Protein AF-A0A2E0GV98-F1 (afdb_monomer_lite)

Secondary structure (DSSP, 8-state):
--HHHHHHHHHHHHSSS--------S-----------SEETTEE---SEEE--SS-TT-EEEHHHHHHHHHHHTT--HHHHHHHTT--HHHHHHHHHHHHHHTT--SHHHHHHHHHHTTHHHHH----

Radius of gyration: 15.56 Å; chains: 1; bounding box: 35×36×40 Å

Foldseek 3Di:
DCVLVVVVVVVVVVVPDDDDDDDDDDPDVPDVDDDQPQAAPRFGQPDQWQQQAPVCRVDIAGSLLLQLLVVVLVVDDLCRSCVSRVHDSVVSVVSLVVNCVSVVHDDPVVVSVVCVVSVSVVSRRPPD

Structure (mmCIF, N/CA/C/O backbone):
data_AF-A0A2E0GV98-F1
#
_entry.id   AF-A0A2E0GV98-F1
#
loop_
_atom_site.group_PDB
_atom_site.id
_atom_site.type_symbol
_atom_site.label_atom_id
_atom_site.label_alt_id
_atom_site.label_comp_id
_atom_site.label_asym_id
_atom_site.label_entity_id
_atom_site.label_seq_id
_atom_site.pdbx_PDB_ins_code
_atom_site.Cartn_x
_atom_site.Cartn_y
_atom_site.Cartn_z
_atom_site.occupancy
_atom_site.B_iso_or_equiv
_atom_site.auth_seq_id
_atom_site.auth_comp_id
_atom_site.auth_asym_id
_atom_site.auth_atom_id
_atom_site.pdbx_PDB_model_num
ATOM 1 N N . MET A 1 1 ? 21.396 12.132 -2.479 1.00 46.75 1 MET A N 1
ATOM 2 C CA . MET A 1 1 ? 20.666 10.846 -2.547 1.00 46.75 1 MET A CA 1
ATOM 3 C C . MET A 1 1 ? 21.296 9.844 -1.578 1.00 46.75 1 MET A C 1
ATOM 5 O O . MET A 1 1 ? 22.173 9.105 -1.993 1.00 46.75 1 MET A O 1
ATOM 9 N N . LYS A 1 2 ? 20.919 9.886 -0.288 1.00 45.25 2 LYS A N 1
ATOM 10 C CA . LYS A 1 2 ? 21.333 8.926 0.772 1.00 45.25 2 LYS A CA 1
ATOM 11 C C . LYS A 1 2 ? 20.276 8.713 1.880 1.00 45.25 2 LYS A C 1
ATOM 13 O O . LYS A 1 2 ? 20.414 7.846 2.726 1.00 45.25 2 LYS A O 1
ATOM 18 N N . HIS A 1 3 ? 19.158 9.437 1.824 1.00 52.12 3 HIS A N 1
ATOM 19 C CA . HIS A 1 3 ? 18.292 9.649 2.983 1.00 52.12 3 HIS A CA 1
ATOM 20 C C . HIS A 1 3 ? 17.554 8.392 3.493 1.00 52.12 3 HIS A C 1
ATOM 22 O O . HIS A 1 3 ? 17.203 8.351 4.666 1.00 52.12 3 HIS A O 1
ATOM 28 N N . TRP A 1 4 ? 17.277 7.377 2.662 1.00 50.91 4 TRP A N 1
ATOM 29 C CA . TRP A 1 4 ? 16.617 6.148 3.140 1.00 50.91 4 TRP A CA 1
ATOM 30 C C . TRP A 1 4 ? 17.601 5.137 3.744 1.00 50.91 4 TRP A C 1
ATOM 32 O O . TRP A 1 4 ? 17.301 4.580 4.796 1.00 50.91 4 TRP A O 1
ATOM 42 N N . LEU A 1 5 ? 18.790 4.972 3.149 1.00 56.31 5 LEU A N 1
ATOM 43 C CA . LEU A 1 5 ? 19.881 4.194 3.754 1.00 56.31 5 LEU A CA 1
ATOM 44 C C . LEU A 1 5 ? 20.269 4.794 5.112 1.00 56.31 5 LEU A C 1
ATOM 46 O O . LEU A 1 5 ? 20.315 4.071 6.095 1.00 56.31 5 LEU A O 1
ATOM 50 N N . ASP A 1 6 ? 20.371 6.124 5.203 1.00 59.22 6 ASP A N 1
ATOM 51 C CA . ASP A 1 6 ? 20.642 6.819 6.469 1.00 59.22 6 ASP A CA 1
ATOM 52 C C . ASP A 1 6 ? 19.526 6.602 7.519 1.00 59.22 6 ASP A C 1
ATOM 54 O O . ASP A 1 6 ? 19.782 6.555 8.722 1.00 59.22 6 ASP A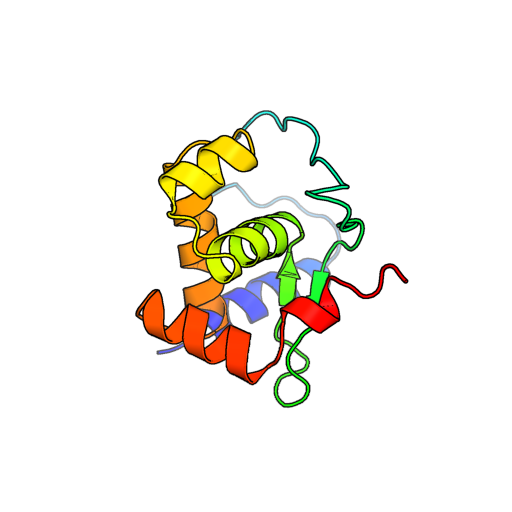 O 1
ATOM 58 N N . VAL A 1 7 ? 18.260 6.478 7.091 1.00 57.09 7 VAL A N 1
ATOM 59 C CA . VAL A 1 7 ? 17.129 6.162 7.986 1.00 57.09 7 VAL A CA 1
ATOM 60 C C . VAL A 1 7 ? 17.177 4.701 8.435 1.00 57.09 7 VAL A C 1
ATOM 62 O O . VAL A 1 7 ? 16.929 4.430 9.609 1.00 57.09 7 VAL A O 1
ATOM 65 N N . LEU A 1 8 ? 17.521 3.771 7.543 1.00 54.66 8 LEU A N 1
ATOM 66 C CA . LEU A 1 8 ? 17.712 2.361 7.881 1.00 54.66 8 LEU A CA 1
ATOM 67 C C . LEU A 1 8 ? 18.898 2.162 8.826 1.00 54.66 8 LEU A C 1
ATOM 69 O O . LEU A 1 8 ? 18.741 1.447 9.809 1.00 54.66 8 LEU A O 1
ATOM 73 N N . ASP A 1 9 ? 20.020 2.848 8.608 1.00 61.47 9 ASP A N 1
ATOM 74 C CA . ASP A 1 9 ? 21.181 2.831 9.504 1.00 61.47 9 ASP A CA 1
ATOM 75 C C . ASP A 1 9 ? 20.815 3.359 10.895 1.00 61.47 9 ASP A C 1
ATOM 77 O O . ASP A 1 9 ? 21.196 2.779 11.911 1.00 61.47 9 ASP A O 1
ATOM 81 N N . ARG A 1 10 ? 19.986 4.409 10.964 1.00 52.38 10 ARG A N 1
ATOM 82 C CA . ARG A 1 10 ? 19.462 4.944 12.231 1.00 52.38 10 ARG A CA 1
ATOM 83 C C . ARG A 1 10 ? 18.511 3.988 12.946 1.00 52.38 10 ARG A C 1
ATOM 85 O O . ARG A 1 10 ? 18.543 3.925 14.170 1.00 52.38 10 ARG A O 1
ATOM 92 N N . VAL A 1 11 ? 17.659 3.264 12.220 1.00 53.69 11 VAL A N 1
ATOM 93 C CA . VAL A 1 11 ? 16.774 2.243 12.813 1.00 53.69 11 VAL A CA 1
ATOM 94 C C . VAL A 1 11 ? 17.592 1.026 13.262 1.00 53.69 11 VAL A C 1
ATOM 96 O O . VAL A 1 11 ? 17.414 0.559 14.381 1.00 53.69 11 VAL A O 1
ATOM 99 N N . ARG A 1 12 ? 18.556 0.581 12.446 1.00 51.97 12 ARG A N 1
ATOM 100 C CA . ARG A 1 12 ? 19.467 -0.542 12.723 1.00 51.97 12 ARG A CA 1
ATOM 101 C C . ARG A 1 12 ? 20.356 -0.273 13.941 1.00 51.97 12 ARG A C 1
ATOM 103 O O . ARG A 1 12 ? 20.527 -1.159 14.769 1.00 51.97 12 ARG A O 1
ATOM 110 N N . ALA A 1 13 ? 20.858 0.953 14.097 1.00 52.31 13 ALA A N 1
ATOM 111 C CA . ALA A 1 13 ? 21.617 1.373 15.277 1.00 52.31 13 ALA A CA 1
ATOM 112 C C . ALA A 1 13 ? 20.760 1.428 16.555 1.00 52.31 13 ALA A C 1
ATOM 114 O O . ALA A 1 13 ? 21.279 1.230 17.650 1.00 52.31 13 ALA A O 1
ATOM 115 N N . LYS A 1 14 ? 19.450 1.672 16.423 1.00 45.66 14 LYS A N 1
ATOM 116 C CA . LYS A 1 14 ? 18.519 1.777 17.554 1.00 45.66 14 LYS A CA 1
ATOM 117 C C . LYS A 1 14 ? 18.076 0.417 18.101 1.00 45.66 14 LYS A C 1
ATOM 119 O O . LYS A 1 14 ? 17.768 0.323 19.282 1.00 45.66 14 LYS A O 1
ATOM 124 N N . ASP A 1 15 ? 18.094 -0.622 17.269 1.00 48.38 15 ASP A N 1
ATOM 125 C CA . ASP A 1 15 ? 17.761 -1.997 17.666 1.00 48.38 15 ASP A CA 1
ATOM 126 C C . ASP A 1 15 ? 18.973 -2.768 18.250 1.00 48.38 15 ASP A C 1
ATOM 128 O O . ASP A 1 15 ? 18.801 -3.863 18.782 1.00 48.38 15 ASP A O 1
ATOM 132 N N . ALA A 1 16 ? 20.192 -2.209 18.181 1.00 45.94 16 ALA A N 1
ATOM 133 C CA . ALA A 1 16 ? 21.435 -2.863 18.617 1.00 45.94 16 ALA A CA 1
ATOM 134 C C . ALA A 1 16 ? 21.980 -2.391 19.986 1.00 45.94 16 ALA A C 1
ATOM 136 O O . ALA A 1 16 ? 23.009 -2.896 20.433 1.00 45.94 16 ALA A O 1
ATOM 137 N N . GLY A 1 17 ? 21.326 -1.435 20.655 1.00 40.09 17 GLY A N 1
ATOM 138 C CA . GLY A 1 17 ? 21.811 -0.813 21.893 1.00 40.09 17 GLY A CA 1
ATOM 139 C C . GLY A 1 17 ? 20.777 -0.813 23.019 1.00 40.09 17 GLY A C 1
ATOM 140 O O . GLY A 1 17 ? 19.624 -0.446 22.819 1.00 40.09 17 GLY A O 1
ATOM 141 N N . THR A 1 18 ? 21.220 -1.236 24.202 1.00 43.03 18 THR A N 1
ATOM 142 C CA . THR A 1 18 ? 20.535 -1.214 25.504 1.00 43.03 18 THR A CA 1
ATOM 143 C C . THR A 1 18 ? 19.853 0.121 25.826 1.00 43.03 18 THR A C 1
ATOM 145 O O . THR A 1 18 ? 20.349 1.174 25.438 1.00 43.03 18 THR A O 1
ATOM 148 N N . ASN A 1 19 ? 18.737 0.041 26.572 1.00 50.81 19 ASN A N 1
ATOM 149 C CA . ASN A 1 19 ? 17.984 1.156 27.167 1.00 50.81 19 ASN A CA 1
ATOM 150 C C . ASN A 1 19 ? 18.880 2.327 27.590 1.00 50.81 19 ASN A C 1
ATOM 152 O O . ASN A 1 19 ? 19.707 2.130 28.471 1.00 50.81 19 ASN A O 1
ATOM 156 N N . GLU A 1 20 ? 18.644 3.518 27.033 1.00 35.31 20 GLU A N 1
ATOM 157 C CA . GLU A 1 20 ? 18.762 4.801 27.735 1.00 35.31 20 GLU A CA 1
ATOM 158 C C . GLU A 1 20 ? 18.168 5.946 26.895 1.00 35.31 20 GLU A C 1
ATOM 160 O O . GLU A 1 20 ? 18.237 5.974 25.664 1.00 35.31 20 GLU A O 1
ATOM 165 N N . ASP A 1 21 ? 17.497 6.848 27.606 1.00 47.97 21 ASP A N 1
ATOM 166 C CA . ASP A 1 21 ? 16.675 7.955 27.132 1.00 47.97 21 ASP A CA 1
ATOM 167 C C . ASP A 1 21 ? 17.396 8.932 26.185 1.00 47.97 21 ASP A C 1
ATOM 169 O O . ASP A 1 21 ? 18.510 9.390 26.431 1.00 47.97 21 ASP A O 1
ATOM 173 N N . THR A 1 22 ? 16.730 9.342 25.099 1.00 40.19 22 THR A N 1
ATOM 174 C CA . THR A 1 22 ? 17.110 10.534 24.314 1.00 40.19 22 THR A CA 1
ATOM 175 C C . THR A 1 22 ? 15.858 11.151 23.677 1.00 40.19 22 THR A C 1
ATOM 177 O O . THR A 1 22 ? 14.999 10.403 23.192 1.00 40.19 22 THR A O 1
ATOM 180 N N . PRO A 1 23 ? 15.708 12.492 23.683 1.00 44.16 23 PRO A N 1
ATOM 181 C CA . PRO A 1 23 ? 14.408 13.118 23.558 1.00 44.16 23 PRO A CA 1
ATOM 182 C C . PRO A 1 23 ? 13.892 13.160 22.118 1.00 44.16 23 PRO A C 1
ATOM 184 O O . PRO A 1 23 ? 14.595 13.411 21.141 1.00 44.16 23 PRO A O 1
AT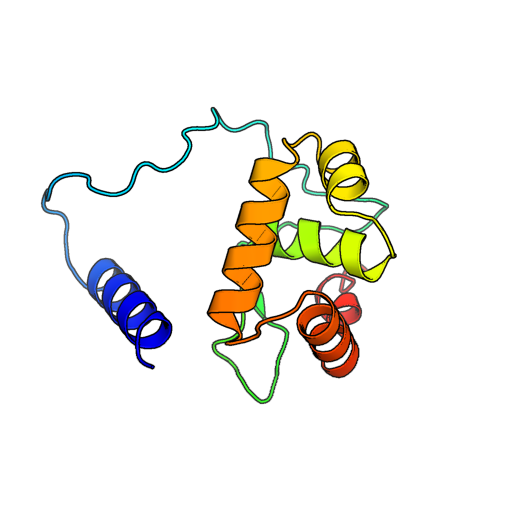OM 187 N N . GLU A 1 24 ? 12.598 12.890 22.070 1.00 49.56 24 GLU A N 1
ATOM 188 C CA . GLU A 1 24 ? 11.602 13.069 21.031 1.00 49.56 24 GLU A CA 1
ATOM 189 C C . GLU A 1 24 ? 11.852 14.248 20.070 1.00 49.56 24 GLU A C 1
ATOM 191 O O . GLU A 1 24 ? 11.660 15.410 20.414 1.00 49.56 24 GLU A O 1
ATOM 196 N N . LEU A 1 25 ? 12.190 13.944 18.809 1.00 42.75 25 LEU A N 1
ATOM 197 C CA . LEU A 1 25 ? 11.937 14.860 17.694 1.00 42.75 25 LEU A CA 1
ATOM 198 C C . LEU A 1 25 ? 11.536 14.107 16.420 1.00 42.75 25 LEU A C 1
ATOM 200 O O . LEU A 1 25 ? 12.282 13.974 15.453 1.00 42.75 25 LEU A O 1
ATOM 204 N N . ALA A 1 26 ? 10.305 13.613 16.434 1.00 37.34 26 ALA A N 1
ATOM 205 C CA . ALA A 1 26 ? 9.474 13.501 15.246 1.00 37.34 26 ALA A CA 1
ATOM 206 C C . ALA A 1 26 ? 8.033 13.488 15.746 1.00 37.34 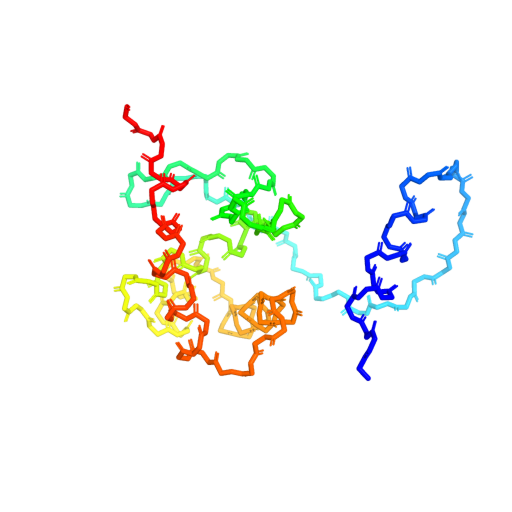26 ALA A C 1
ATOM 208 O O . ALA A 1 26 ? 7.630 12.523 16.391 1.00 37.34 26 ALA A O 1
ATOM 209 N N . ASN A 1 27 ? 7.277 14.549 15.457 1.00 42.06 27 ASN A N 1
ATOM 210 C CA . ASN A 1 27 ? 5.822 14.568 15.580 1.00 42.06 27 ASN A CA 1
ATOM 211 C C . ASN A 1 27 ? 5.249 13.395 14.770 1.00 42.06 27 ASN A C 1
ATOM 213 O O . ASN A 1 27 ? 4.921 13.526 13.590 1.00 42.06 27 ASN A O 1
ATOM 217 N N . LYS A 1 28 ? 5.160 12.221 15.397 1.00 39.75 28 LYS A N 1
ATOM 218 C CA . LYS A 1 28 ? 4.290 11.145 14.951 1.00 39.75 28 LYS A CA 1
ATOM 219 C C . LYS A 1 28 ? 2.885 11.716 15.107 1.00 39.75 28 LYS A C 1
ATOM 221 O O . LYS A 1 28 ? 2.577 12.194 16.198 1.00 39.75 28 LYS A O 1
ATOM 226 N N . PRO A 1 29 ? 2.015 11.695 14.087 1.00 36.00 29 PRO A N 1
ATOM 227 C CA . PRO A 1 29 ? 0.601 11.829 14.373 1.00 36.00 29 PRO A CA 1
ATOM 228 C C . PRO A 1 29 ? 0.246 10.704 15.351 1.00 36.00 29 PRO A C 1
ATOM 230 O O . PRO A 1 29 ? 0.218 9.527 14.990 1.00 36.00 29 PRO A O 1
ATOM 233 N N . SER A 1 30 ? 0.070 11.086 16.615 1.00 40.41 30 SER A N 1
ATOM 234 C CA . SER A 1 30 ? -0.524 10.271 17.659 1.00 40.41 30 SER A CA 1
ATOM 235 C C . SER A 1 30 ? -1.972 10.063 17.248 1.00 40.41 30 SER A C 1
ATOM 237 O O . SER A 1 30 ? -2.837 10.901 17.491 1.00 40.41 30 SER A O 1
ATOM 239 N N . VAL A 1 31 ? -2.227 8.988 16.509 1.00 51.75 31 VAL A N 1
ATOM 240 C CA . VAL A 1 31 ? -3.585 8.493 16.336 1.00 51.75 31 VAL A CA 1
ATOM 241 C C . VAL A 1 31 ? -3.726 7.419 17.395 1.00 51.75 31 VAL A C 1
ATOM 243 O O . VAL A 1 31 ? -3.152 6.342 17.247 1.00 51.75 31 VAL A O 1
ATOM 246 N N . ALA A 1 32 ? -4.423 7.746 18.485 1.00 41.62 32 ALA A N 1
ATOM 247 C CA . ALA A 1 32 ? -4.919 6.777 19.455 1.00 41.62 32 ALA A CA 1
ATOM 248 C C . ALA A 1 32 ? -5.478 5.573 18.676 1.00 41.62 32 ALA A C 1
ATOM 250 O O . ALA A 1 32 ? -6.454 5.700 17.934 1.00 41.62 32 ALA A O 1
ATOM 251 N N . GLY A 1 33 ? -4.733 4.466 18.699 1.00 46.22 33 GLY A N 1
ATOM 252 C CA . GLY A 1 33 ? -4.806 3.452 17.657 1.00 46.22 33 GLY A CA 1
ATOM 253 C C . GLY A 1 33 ? -6.132 2.716 17.700 1.00 46.22 33 GLY A C 1
ATOM 254 O O . GLY A 1 33 ? -6.329 1.857 18.556 1.00 46.22 33 GLY A O 1
ATOM 255 N N . LYS A 1 34 ? -7.026 3.010 16.751 1.00 55.16 34 LYS A N 1
ATOM 256 C CA . LYS A 1 34 ? -8.104 2.076 16.414 1.00 55.16 34 LYS A CA 1
ATOM 257 C C . LYS A 1 34 ? -7.472 0.718 16.068 1.00 55.16 34 LYS A C 1
ATOM 259 O O . LYS A 1 34 ? -6.425 0.715 15.402 1.00 55.16 34 LYS A O 1
ATOM 264 N N . PRO A 1 35 ? -8.070 -0.407 16.500 1.00 60.44 35 PRO A N 1
ATOM 265 C CA . PRO A 1 35 ? -7.522 -1.729 16.230 1.00 60.44 35 PRO A CA 1
ATOM 266 C C . PRO A 1 35 ? -7.272 -1.904 14.730 1.00 60.44 35 PRO A C 1
ATOM 268 O O . PRO A 1 35 ? -8.047 -1.455 13.883 1.00 60.44 35 PRO A O 1
ATOM 271 N N . ILE A 1 36 ? -6.123 -2.490 14.401 1.00 68.94 36 ILE A N 1
ATOM 272 C CA . ILE A 1 36 ? -5.807 -2.869 13.030 1.00 68.94 36 ILE A CA 1
ATOM 273 C C . ILE A 1 36 ? -6.714 -4.046 12.704 1.00 68.94 36 ILE A C 1
ATOM 275 O O . ILE A 1 36 ? -6.531 -5.121 13.266 1.00 68.94 36 ILE A O 1
ATOM 279 N N . GLU A 1 37 ? -7.716 -3.827 11.852 1.00 75.12 37 GLU A N 1
ATOM 280 C CA . GLU A 1 37 ? -8.501 -4.927 11.294 1.00 75.12 37 GLU A CA 1
ATOM 281 C C . GLU A 1 37 ? -7.530 -5.880 10.602 1.00 75.12 37 GLU A C 1
ATOM 283 O O . GLU A 1 37 ? -6.833 -5.493 9.663 1.00 75.12 37 GLU A O 1
ATOM 288 N N . ALA A 1 38 ? -7.426 -7.095 11.138 1.00 78.81 38 ALA A N 1
ATOM 289 C CA . ALA A 1 38 ? -6.510 -8.100 10.626 1.00 78.81 38 ALA A CA 1
ATOM 290 C C . ALA A 1 38 ? -7.043 -8.735 9.342 1.00 78.81 38 ALA A C 1
ATOM 292 O O . ALA A 1 38 ? -6.252 -9.258 8.585 1.00 78.81 38 ALA A O 1
ATOM 293 N N . VAL A 1 39 ? -8.347 -8.688 9.065 1.00 86.62 39 VAL A N 1
ATOM 294 C CA . VAL A 1 39 ? -8.931 -9.316 7.873 1.00 86.62 39 VAL A CA 1
ATOM 295 C C . VAL A 1 39 ? -9.584 -8.250 7.006 1.00 86.62 39 VAL A C 1
ATOM 297 O O . VAL A 1 39 ? -10.450 -7.524 7.486 1.00 86.62 39 VAL A O 1
ATOM 300 N N . LEU A 1 40 ? -9.178 -8.162 5.739 1.00 88.88 40 LEU A N 1
ATOM 301 C CA . LEU A 1 40 ? -9.740 -7.246 4.744 1.00 88.88 40 LEU A CA 1
ATOM 302 C C . LEU A 1 40 ? -10.216 -8.044 3.535 1.00 88.88 40 LEU A C 1
ATOM 304 O O . LEU A 1 40 ? -9.409 -8.728 2.918 1.00 88.88 40 LEU A O 1
ATOM 308 N N . ASP A 1 41 ? -11.504 -7.956 3.195 1.00 89.00 41 ASP A N 1
ATOM 309 C CA . ASP A 1 41 ? -12.094 -8.630 2.026 1.00 89.00 41 ASP A CA 1
ATOM 310 C C . ASP A 1 41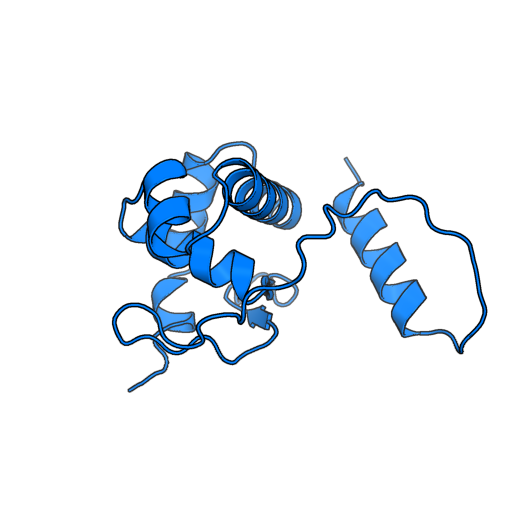 ? -11.703 -10.132 1.910 1.00 89.00 41 ASP A C 1
ATOM 312 O O . ASP A 1 41 ? -11.553 -10.670 0.819 1.00 89.00 41 ASP A O 1
ATOM 316 N N . GLY A 1 42 ? -11.545 -10.820 3.053 1.00 86.88 42 GLY A N 1
ATOM 317 C CA . GLY A 1 42 ? -11.159 -12.239 3.138 1.00 86.88 42 GLY A CA 1
ATOM 318 C C . GLY A 1 42 ? -9.655 -12.512 3.274 1.00 86.88 42 GLY A C 1
ATOM 319 O O . GLY A 1 42 ? -9.281 -13.647 3.543 1.00 86.88 42 GLY A O 1
ATOM 320 N N . VAL A 1 43 ? -8.805 -11.488 3.170 1.00 89.12 43 VAL A N 1
ATOM 321 C CA . VAL A 1 43 ? -7.339 -11.597 3.249 1.00 89.12 43 VAL A CA 1
ATOM 322 C C . VAL A 1 43 ? -6.839 -11.263 4.655 1.00 89.12 43 VAL A C 1
ATOM 324 O O . VAL A 1 43 ? -7.199 -10.218 5.207 1.00 89.12 43 VAL A O 1
ATOM 327 N N . LEU A 1 44 ? -5.994 -12.125 5.234 1.00 89.94 44 LEU A N 1
ATOM 328 C CA . LEU A 1 44 ? -5.402 -11.936 6.562 1.00 89.94 44 LEU A CA 1
ATOM 329 C C . LEU A 1 44 ? -4.110 -11.098 6.502 1.00 89.94 44 LEU A C 1
ATOM 331 O O . LEU A 1 44 ? -3.186 -11.376 5.747 1.00 89.94 44 LEU A O 1
ATOM 335 N N . PHE A 1 45 ? -4.029 -10.094 7.372 1.00 91.38 45 PHE A N 1
ATOM 336 C CA . PHE A 1 45 ? -2.918 -9.172 7.562 1.00 91.38 45 PHE A CA 1
ATOM 337 C C . PHE A 1 45 ? -2.362 -9.234 9.002 1.00 91.38 45 PHE A C 1
ATOM 339 O O . PHE A 1 45 ? -2.350 -8.237 9.731 1.00 91.38 45 PHE A O 1
ATOM 346 N N . ASP A 1 46 ? -1.870 -10.394 9.426 1.00 89.69 46 ASP A N 1
ATOM 347 C CA . ASP A 1 46 ? -1.355 -10.661 10.779 1.00 89.69 46 ASP A CA 1
ATOM 348 C C . ASP A 1 46 ? 0.159 -10.410 10.949 1.00 89.69 46 ASP A C 1
ATOM 350 O O . ASP A 1 46 ? 0.644 -10.156 12.057 1.00 89.69 46 ASP A O 1
ATOM 354 N N . LYS A 1 47 ? 0.926 -10.417 9.854 1.00 90.69 47 LYS A N 1
ATOM 355 C CA . LYS A 1 47 ? 2.382 -10.223 9.884 1.00 90.69 47 LYS A CA 1
ATOM 356 C C . LYS A 1 47 ? 2.745 -8.769 10.205 1.00 90.69 47 LYS A C 1
ATOM 358 O O . LYS A 1 47 ? 2.172 -7.808 9.685 1.00 90.69 47 LYS A O 1
ATOM 363 N N . LYS A 1 48 ? 3.797 -8.580 11.011 1.00 91.00 48 LYS A N 1
ATOM 364 C CA . LYS A 1 48 ? 4.379 -7.248 11.287 1.00 91.00 48 LYS A CA 1
ATOM 365 C C . LYS A 1 48 ? 5.025 -6.633 10.037 1.00 91.00 48 LYS A C 1
ATOM 367 O O . LYS A 1 48 ? 5.026 -5.408 9.887 1.00 91.00 48 LYS A O 1
ATOM 372 N N . ARG A 1 49 ? 5.600 -7.477 9.174 1.00 93.31 49 ARG A N 1
ATOM 373 C CA . ARG A 1 49 ? 6.302 -7.115 7.936 1.00 93.31 49 ARG A CA 1
ATOM 374 C C . ARG A 1 49 ? 5.923 -8.089 6.816 1.00 93.31 49 ARG A C 1
ATOM 376 O O . ARG A 1 49 ? 5.867 -9.289 7.064 1.00 93.31 49 ARG A O 1
ATOM 383 N N . TYR A 1 50 ? 5.716 -7.561 5.615 1.00 93.94 50 TYR A N 1
ATOM 384 C CA . TYR A 1 50 ? 5.448 -8.297 4.377 1.00 93.94 50 TYR A CA 1
ATOM 385 C C . TYR A 1 50 ? 6.620 -8.062 3.439 1.00 93.94 50 TYR A C 1
ATOM 387 O O . TYR A 1 50 ? 6.785 -6.942 2.953 1.00 93.94 50 TYR A O 1
ATOM 395 N N . TYR A 1 51 ? 7.442 -9.086 3.250 1.00 93.62 51 TYR A N 1
ATOM 396 C CA . TYR A 1 51 ? 8.522 -9.103 2.267 1.00 93.62 51 TYR A CA 1
ATOM 397 C C . TYR A 1 51 ? 7.950 -9.574 0.932 1.00 93.62 51 TYR A C 1
ATOM 399 O O . TYR A 1 51 ? 7.079 -10.441 0.927 1.00 93.62 51 TYR A O 1
ATOM 407 N N . PHE A 1 52 ? 8.378 -8.965 -0.172 1.00 93.25 52 PHE A N 1
ATOM 408 C CA . PHE A 1 52 ? 7.713 -9.164 -1.466 1.00 93.25 52 PHE A CA 1
ATOM 409 C C . PHE A 1 52 ? 8.632 -9.046 -2.687 1.00 93.25 52 PHE A C 1
ATOM 411 O O . PHE A 1 52 ? 8.148 -9.152 -3.806 1.00 93.25 52 PHE A O 1
ATOM 418 N N . ASP A 1 53 ? 9.922 -8.763 -2.508 1.00 92.50 53 ASP A N 1
ATOM 419 C CA . ASP A 1 53 ? 10.872 -8.638 -3.616 1.00 92.50 53 ASP A CA 1
ATOM 420 C C . ASP A 1 53 ? 12.052 -9.581 -3.360 1.00 92.50 53 ASP A C 1
ATOM 422 O O . ASP A 1 53 ? 12.811 -9.386 -2.410 1.00 92.50 53 ASP A O 1
ATOM 426 N N . GLU A 1 54 ? 12.183 -10.624 -4.180 1.00 88.88 54 GLU A N 1
ATOM 427 C CA . GLU A 1 54 ? 13.273 -11.603 -4.077 1.00 88.88 54 GLU A CA 1
ATOM 428 C C . GLU A 1 54 ? 14.633 -10.972 -4.405 1.00 88.88 54 GLU A C 1
ATOM 430 O O . GLU A 1 54 ? 15.640 -11.312 -3.781 1.00 88.88 54 GLU A O 1
ATOM 435 N N . ASP A 1 55 ? 14.652 -9.996 -5.320 1.00 90.12 55 ASP A N 1
ATOM 436 C CA . ASP A 1 55 ? 15.862 -9.265 -5.709 1.00 90.12 55 ASP A CA 1
ATOM 437 C C . ASP A 1 55 ? 16.283 -8.248 -4.633 1.00 90.12 55 ASP A C 1
ATOM 439 O O . ASP A 1 55 ? 17.423 -7.775 -4.609 1.00 90.12 55 ASP A O 1
ATOM 443 N N . ASN A 1 56 ? 15.362 -7.894 -3.732 1.00 89.00 56 ASN A N 1
ATOM 444 C CA . ASN A 1 56 ? 15.590 -6.955 -2.645 1.00 89.00 56 ASN A CA 1
ATOM 445 C C . ASN A 1 56 ? 15.048 -7.507 -1.313 1.00 89.00 56 ASN A C 1
ATOM 447 O O . ASN A 1 56 ? 13.979 -7.090 -0.860 1.00 89.00 56 ASN A O 1
ATOM 451 N N . PRO A 1 57 ? 15.804 -8.381 -0.624 1.00 87.19 57 PRO A N 1
ATOM 452 C CA . PRO A 1 57 ? 15.349 -9.042 0.601 1.00 87.19 57 PRO A CA 1
ATOM 453 C C . PRO A 1 57 ? 15.117 -8.080 1.780 1.00 87.19 57 PRO A C 1
ATOM 455 O O . PRO A 1 57 ? 14.505 -8.455 2.780 1.00 87.19 57 PRO A O 1
ATOM 458 N N . GLU A 1 58 ? 15.583 -6.830 1.690 1.00 87.94 58 GLU A N 1
ATOM 459 C CA . GLU A 1 58 ? 15.292 -5.790 2.682 1.00 87.94 58 GLU A CA 1
ATOM 460 C C . GLU A 1 58 ? 13.990 -5.019 2.384 1.00 87.94 58 GLU A C 1
ATOM 462 O O . GLU A 1 58 ? 13.527 -4.246 3.229 1.00 87.94 58 GLU A O 1
ATOM 467 N N . ALA A 1 59 ? 13.366 -5.221 1.218 1.00 91.50 59 ALA A N 1
ATOM 468 C CA . ALA A 1 59 ? 12.104 -4.585 0.866 1.00 91.50 59 ALA A CA 1
ATOM 469 C C . ALA A 1 59 ? 10.946 -5.206 1.654 1.00 91.50 59 ALA A C 1
ATOM 471 O O . ALA A 1 59 ? 10.566 -6.359 1.451 1.00 91.50 59 ALA A O 1
ATOM 472 N N . TYR A 1 60 ? 10.348 -4.409 2.544 1.00 95.06 60 TYR A N 1
ATOM 473 C CA . TYR A 1 60 ? 9.151 -4.811 3.271 1.00 95.06 60 TYR A CA 1
ATOM 474 C C . TYR A 1 60 ? 8.142 -3.678 3.452 1.00 95.06 60 TYR A C 1
ATOM 476 O O . TYR A 1 60 ? 8.485 -2.499 3.631 1.00 95.06 60 TYR A O 1
ATOM 484 N N . LEU A 1 61 ? 6.872 -4.070 3.519 1.00 96.00 61 LEU A N 1
ATOM 485 C CA . LEU A 1 61 ? 5.782 -3.225 3.994 1.00 96.00 61 LEU A CA 1
ATOM 486 C C . LEU A 1 61 ? 5.401 -3.606 5.421 1.00 96.00 61 LEU A C 1
ATOM 488 O O . LEU A 1 61 ? 5.371 -4.775 5.789 1.00 96.00 61 LEU A O 1
ATOM 492 N N . THR A 1 62 ? 5.103 -2.615 6.251 1.00 95.00 62 THR A N 1
ATOM 493 C CA . THR A 1 62 ? 4.379 -2.832 7.511 1.00 95.00 62 THR A CA 1
ATOM 494 C C . THR A 1 62 ? 2.938 -3.247 7.220 1.00 95.00 62 THR A C 1
ATOM 496 O O . THR A 1 62 ? 2.439 -2.999 6.126 1.00 95.00 62 THR A O 1
ATOM 499 N N . CYS A 1 63 ? 2.234 -3.810 8.205 1.00 93.94 63 CYS A N 1
ATOM 500 C CA . CYS A 1 63 ? 0.827 -4.194 8.045 1.00 93.94 63 CYS A CA 1
ATOM 501 C C . CYS A 1 63 ? -0.042 -3.062 7.458 1.00 93.94 63 CYS A C 1
ATOM 503 O O . CYS A 1 63 ? -0.692 -3.255 6.436 1.00 93.94 63 CYS A O 1
ATOM 505 N N . ARG A 1 64 ? 0.027 -1.834 7.992 1.00 94.50 64 ARG A N 1
ATOM 506 C CA . ARG A 1 64 ? -0.766 -0.711 7.451 1.00 94.50 64 ARG A CA 1
ATOM 507 C C . ARG A 1 64 ? -0.359 -0.286 6.040 1.00 94.50 64 ARG A C 1
ATOM 509 O O . ARG A 1 64 ? -1.222 0.078 5.246 1.00 94.50 64 ARG A O 1
ATOM 516 N N . GLU A 1 65 ? 0.931 -0.334 5.717 1.00 96.94 65 GLU A N 1
ATOM 517 C CA . GLU A 1 65 ? 1.406 -0.060 4.356 1.00 96.94 65 GLU A CA 1
ATOM 518 C C . GLU A 1 65 ? 0.906 -1.130 3.373 1.00 96.94 65 GLU A C 1
ATOM 520 O O . GLU A 1 65 ? 0.425 -0.780 2.298 1.00 96.94 65 GLU A O 1
ATOM 525 N N . ALA A 1 66 ? 0.944 -2.406 3.767 1.00 96.75 66 ALA A N 1
ATOM 526 C CA . ALA A 1 66 ? 0.443 -3.530 2.982 1.00 96.75 66 ALA A CA 1
ATOM 527 C C . ALA A 1 66 ? -1.065 -3.413 2.718 1.00 96.75 66 ALA A C 1
ATOM 529 O O . ALA A 1 66 ? -1.494 -3.514 1.574 1.00 96.75 66 ALA A O 1
ATOM 530 N N . GLN A 1 67 ? -1.856 -3.090 3.743 1.00 96.25 67 GLN A N 1
ATOM 531 C CA . GLN A 1 67 ? -3.297 -2.849 3.615 1.00 96.25 67 GLN A CA 1
ATOM 532 C C . GLN A 1 67 ? -3.621 -1.683 2.667 1.00 96.25 67 GLN A C 1
ATOM 534 O O . GLN A 1 67 ? -4.531 -1.770 1.842 1.00 96.25 67 GLN A O 1
ATOM 539 N N . CYS A 1 68 ? -2.863 -0.582 2.753 1.00 97.50 68 CYS A N 1
ATOM 540 C CA . CYS A 1 68 ? -3.013 0.531 1.815 1.00 97.50 68 CYS A CA 1
ATOM 541 C C . CYS A 1 68 ? -2.694 0.084 0.383 1.00 97.50 68 CYS A C 1
ATOM 543 O O . CYS A 1 68 ? -3.452 0.393 -0.536 1.00 97.50 68 CYS A O 1
ATOM 545 N N . MET A 1 69 ? -1.595 -0.654 0.193 1.00 97.56 69 MET A N 1
ATOM 546 C CA . MET A 1 69 ? -1.196 -1.149 -1.124 1.00 97.56 69 MET A CA 1
ATOM 547 C C . MET A 1 69 ? -2.185 -2.139 -1.718 1.00 97.56 69 MET A C 1
ATOM 549 O O . MET A 1 69 ? -2.471 -2.032 -2.907 1.00 97.56 69 MET A O 1
ATOM 553 N N . TYR A 1 70 ? -2.749 -3.032 -0.906 1.00 96.94 70 TYR A N 1
ATOM 554 C CA . TYR A 1 70 ? -3.777 -3.979 -1.322 1.00 96.94 70 TYR A CA 1
ATOM 555 C C . TYR A 1 70 ? -4.931 -3.259 -2.027 1.00 96.94 70 TYR A C 1
ATOM 557 O O . TYR A 1 70 ? -5.193 -3.512 -3.202 1.00 96.94 70 TYR A O 1
ATOM 565 N N . TYR A 1 71 ? -5.555 -2.271 -1.379 1.00 97.31 71 TYR A N 1
ATOM 566 C CA . TYR A 1 71 ? -6.663 -1.535 -1.994 1.00 97.31 71 TYR A CA 1
ATOM 567 C C . TYR A 1 71 ? -6.244 -0.703 -3.211 1.00 97.31 71 TYR A C 1
ATOM 569 O O . TYR A 1 71 ? -7.013 -0.584 -4.166 1.00 97.31 71 TYR A O 1
ATOM 577 N N . LEU A 1 72 ? -5.039 -0.124 -3.204 1.00 97.62 72 LEU A N 1
ATOM 578 C CA . LEU A 1 72 ? -4.531 0.633 -4.353 1.00 97.62 72 LEU A CA 1
ATOM 579 C C . LEU A 1 72 ? -4.315 -0.258 -5.582 1.00 97.62 72 LEU A C 1
ATOM 581 O O . LEU A 1 72 ? -4.637 0.170 -6.690 1.00 97.62 72 LEU A O 1
ATOM 585 N N . LEU A 1 73 ? -3.816 -1.483 -5.395 1.00 97.12 73 LEU A N 1
ATOM 586 C CA . LEU A 1 73 ? -3.675 -2.477 -6.464 1.00 97.12 73 LEU A CA 1
ATOM 587 C C . LEU A 1 73 ? -5.033 -2.949 -6.994 1.00 97.12 73 LEU A C 1
ATOM 589 O O . LEU A 1 73 ? -5.166 -3.189 -8.188 1.00 97.12 73 LEU A O 1
ATOM 593 N N . HIS A 1 74 ? -6.065 -2.954 -6.148 1.00 95.81 74 HIS A N 1
ATOM 594 C CA . HIS A 1 74 ? -7.460 -3.172 -6.549 1.00 95.81 74 HIS A CA 1
ATOM 595 C C . HIS A 1 74 ? -8.126 -1.927 -7.174 1.00 95.81 74 HIS A C 1
ATOM 597 O O . HIS A 1 74 ? -9.343 -1.877 -7.342 1.00 95.81 74 HIS A O 1
ATOM 603 N N . GLY A 1 75 ? -7.355 -0.888 -7.512 1.00 96.62 75 GLY A N 1
ATOM 604 C CA . GLY A 1 75 ? -7.854 0.299 -8.212 1.00 96.62 75 GLY A CA 1
ATOM 605 C C . GLY A 1 75 ? -8.541 1.337 -7.320 1.00 96.62 75 GLY A C 1
ATOM 606 O O . GLY A 1 75 ? -9.141 2.287 -7.833 1.00 96.62 75 GLY A O 1
ATOM 607 N N . CYS A 1 76 ? -8.456 1.217 -5.992 1.00 97.50 76 CYS A N 1
ATOM 608 C CA . CYS A 1 76 ? -8.979 2.249 -5.101 1.00 97.50 76 CYS A CA 1
ATOM 609 C C . CYS A 1 76 ? -8.180 3.556 -5.228 1.00 97.50 76 CYS A C 1
ATOM 611 O O . CYS A 1 76 ? -6.973 3.582 -5.476 1.00 97.50 76 CYS A O 1
ATOM 613 N N . THR A 1 77 ? -8.864 4.682 -5.024 1.00 97.81 77 THR A N 1
ATOM 614 C CA . THR A 1 77 ? -8.207 5.980 -4.830 1.00 97.81 77 THR A CA 1
ATOM 615 C C . THR A 1 77 ? -7.753 6.119 -3.380 1.00 97.81 77 THR A C 1
ATOM 617 O O . THR A 1 77 ? -8.265 5.425 -2.510 1.00 97.81 77 THR A O 1
ATOM 620 N N . LEU A 1 78 ? -6.858 7.068 -3.081 1.00 96.88 78 LEU A N 1
ATOM 621 C CA . LEU A 1 78 ? -6.418 7.327 -1.701 1.00 96.88 78 LEU A CA 1
ATOM 622 C C . LEU A 1 78 ? -7.596 7.608 -0.750 1.00 96.88 78 LEU A C 1
ATOM 624 O O . LEU A 1 78 ? -7.566 7.192 0.404 1.00 96.88 78 LEU A O 1
ATOM 628 N N . ILE A 1 79 ? -8.634 8.292 -1.241 1.00 97.62 79 ILE A N 1
ATOM 629 C CA . ILE A 1 79 ? -9.861 8.591 -0.490 1.00 97.62 79 ILE A CA 1
ATOM 630 C C . ILE A 1 79 ? -10.641 7.301 -0.220 1.00 97.62 79 ILE A C 1
ATOM 632 O O . ILE A 1 79 ? -10.930 7.005 0.934 1.00 97.62 79 ILE A O 1
ATOM 636 N N . LYS A 1 80 ? -10.891 6.483 -1.252 1.00 97.81 80 LYS A N 1
ATOM 637 C CA . LYS A 1 80 ? -11.588 5.196 -1.092 1.00 97.81 80 LYS A CA 1
ATOM 638 C C . LYS A 1 80 ? -10.818 4.224 -0.196 1.00 97.81 80 LYS A C 1
ATOM 640 O O . LYS A 1 80 ? -11.414 3.538 0.621 1.00 97.81 80 LYS A O 1
ATOM 645 N N . THR A 1 81 ? -9.492 4.182 -0.312 1.00 97.25 81 THR A N 1
ATOM 646 C CA . THR A 1 81 ? -8.628 3.396 0.579 1.00 97.25 81 THR A CA 1
ATOM 647 C C . THR A 1 81 ? -8.751 3.876 2.025 1.00 97.25 81 THR A C 1
ATOM 649 O O . THR A 1 81 ? -8.798 3.059 2.938 1.00 97.25 81 THR A O 1
ATOM 652 N N . ALA A 1 82 ? -8.838 5.189 2.252 1.00 96.12 82 ALA A N 1
ATOM 653 C CA . ALA A 1 82 ? -9.034 5.746 3.587 1.00 96.12 82 ALA A CA 1
ATOM 654 C C . ALA A 1 82 ? -10.402 5.367 4.170 1.00 96.12 82 ALA A C 1
ATOM 656 O O . ALA A 1 82 ? -10.463 4.952 5.323 1.00 96.12 82 ALA A O 1
ATOM 657 N N . GLU A 1 83 ? -11.465 5.430 3.365 1.00 95.62 83 GLU A N 1
ATOM 658 C CA . GLU A 1 83 ? -12.809 4.971 3.743 1.00 95.62 83 GLU A CA 1
ATOM 659 C C . GLU A 1 83 ? -12.805 3.483 4.113 1.00 95.62 83 GLU A C 1
ATOM 661 O O . GLU A 1 83 ? -13.239 3.120 5.204 1.00 95.62 83 GLU A O 1
ATOM 666 N N . LYS A 1 84 ? -12.234 2.635 3.247 1.00 94.56 84 LYS A N 1
ATOM 667 C CA . LYS A 1 84 ? -12.113 1.184 3.453 1.00 94.56 84 LYS A CA 1
ATOM 668 C C . LYS A 1 84 ? -11.338 0.815 4.716 1.00 94.56 84 LYS A C 1
ATOM 670 O O . LYS A 1 84 ? -11.698 -0.140 5.388 1.00 94.56 84 LYS A O 1
ATOM 675 N N . LEU A 1 85 ? -10.288 1.568 5.045 1.00 93.31 85 LEU A N 1
ATOM 676 C CA . LEU A 1 85 ? -9.453 1.324 6.226 1.00 93.31 85 LEU A CA 1
ATOM 677 C C . LEU A 1 85 ? -9.907 2.103 7.469 1.00 93.31 85 LEU A C 1
ATOM 679 O O . LEU A 1 85 ? -9.248 2.023 8.507 1.00 93.31 85 LEU A O 1
ATOM 683 N N . GLN A 1 86 ? -10.989 2.885 7.371 1.00 93.75 86 GLN A N 1
ATOM 684 C CA . GLN A 1 86 ? -11.462 3.798 8.417 1.00 93.75 86 GLN A CA 1
ATOM 685 C C . GLN A 1 86 ? -10.360 4.749 8.935 1.00 93.75 86 GLN A C 1
ATOM 687 O O . GLN A 1 86 ? -10.270 5.054 10.132 1.00 93.75 86 GLN A O 1
ATOM 692 N N . LEU A 1 87 ? -9.509 5.220 8.019 1.00 92.88 87 LEU A N 1
ATOM 693 C CA . LEU A 1 87 ? -8.403 6.145 8.260 1.00 92.88 87 LEU A CA 1
ATOM 694 C C . LEU A 1 87 ? -8.707 7.529 7.681 1.00 92.88 87 LEU A C 1
ATOM 696 O O . LEU A 1 87 ? -9.616 7.715 6.876 1.00 92.88 87 LEU A O 1
ATOM 700 N N . SER A 1 88 ? -7.895 8.522 8.048 1.00 95.25 88 SER A N 1
ATOM 701 C CA . SER A 1 88 ? -7.915 9.797 7.333 1.00 95.25 88 SER A CA 1
ATOM 702 C C . SER A 1 88 ? -7.212 9.662 5.978 1.00 95.25 88 SER A C 1
ATOM 704 O O . SER A 1 88 ? -6.217 8.943 5.847 1.00 95.25 88 SER A O 1
ATOM 706 N N . HIS A 1 89 ? -7.663 10.428 4.982 1.00 95.31 89 HIS A N 1
ATOM 707 C CA . HIS A 1 89 ? -6.986 10.524 3.685 1.00 95.31 89 HIS A CA 1
ATOM 708 C C . HIS A 1 89 ? -5.497 10.900 3.829 1.00 95.31 89 HIS A C 1
ATOM 710 O O . HIS A 1 89 ? -4.646 10.331 3.148 1.00 95.31 89 HIS A O 1
ATOM 716 N N . ARG A 1 90 ? -5.166 11.787 4.781 1.00 93.50 90 ARG A N 1
ATOM 717 C CA . ARG A 1 90 ? -3.780 12.186 5.090 1.00 93.50 90 ARG A CA 1
ATOM 718 C C . ARG A 1 90 ? -2.939 11.038 5.641 1.00 93.50 90 ARG A C 1
ATOM 720 O O . ARG A 1 90 ? -1.754 10.952 5.343 1.00 93.50 90 ARG A O 1
ATOM 727 N N . THR A 1 91 ? -3.544 10.143 6.417 1.00 96.25 91 THR A N 1
ATOM 728 C CA . THR A 1 91 ? -2.870 8.955 6.951 1.00 96.25 91 THR A CA 1
ATOM 729 C C . THR A 1 91 ? -2.526 7.972 5.831 1.00 96.25 91 THR A C 1
ATOM 731 O O . THR A 1 91 ? -1.405 7.474 5.781 1.00 96.25 91 THR A O 1
ATOM 734 N N . VAL A 1 92 ? -3.447 7.733 4.894 1.00 96.69 92 VAL A N 1
ATOM 735 C CA . VAL A 1 92 ? -3.173 6.882 3.723 1.00 96.69 92 VAL A CA 1
ATOM 736 C C . VAL A 1 92 ? -2.110 7.513 2.824 1.00 96.69 92 VAL A C 1
ATOM 738 O O . VAL A 1 92 ? -1.167 6.837 2.422 1.00 96.69 92 VAL A O 1
ATOM 741 N N . GLU A 1 93 ? -2.203 8.819 2.562 1.00 97.19 93 GLU A N 1
ATOM 742 C CA . GLU A 1 93 ? -1.184 9.571 1.819 1.00 97.19 93 GLU A CA 1
ATOM 743 C C . GLU A 1 93 ? 0.205 9.430 2.464 1.00 97.19 93 GLU A C 1
ATOM 745 O O . GLU A 1 93 ? 1.193 9.194 1.766 1.00 97.19 93 GLU A O 1
ATOM 750 N N . PHE A 1 94 ? 0.277 9.503 3.796 1.00 97.50 94 PHE A N 1
ATOM 751 C CA . PHE A 1 94 ? 1.505 9.281 4.553 1.00 97.50 94 PHE A CA 1
ATOM 752 C C . PHE A 1 94 ? 2.068 7.866 4.357 1.00 97.50 94 PHE A C 1
ATOM 754 O O . PHE A 1 94 ? 3.254 7.732 4.055 1.00 97.50 94 PHE A O 1
ATOM 761 N N . TYR A 1 95 ? 1.243 6.816 4.454 1.00 97.56 95 TYR A N 1
ATOM 762 C CA . TYR A 1 95 ? 1.702 5.445 4.200 1.00 97.56 95 TYR A CA 1
ATOM 763 C C . TYR A 1 95 ? 2.212 5.268 2.767 1.00 97.56 95 TYR A C 1
ATOM 765 O O . TYR A 1 95 ? 3.311 4.757 2.569 1.00 97.56 95 TYR A O 1
ATOM 773 N N . VAL A 1 96 ? 1.480 5.764 1.767 1.00 97.62 96 VAL 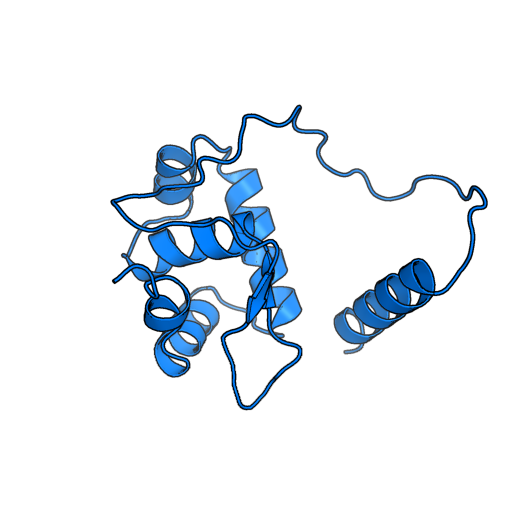A N 1
ATOM 774 C CA . VAL A 1 96 ? 1.900 5.699 0.357 1.00 97.62 96 VAL A CA 1
ATOM 775 C C . VAL A 1 96 ? 3.202 6.459 0.125 1.00 97.62 96 VAL A C 1
ATOM 777 O O . VAL A 1 96 ? 4.085 5.977 -0.584 1.00 97.62 96 VAL A O 1
ATOM 780 N N . LYS A 1 97 ? 3.366 7.631 0.746 1.00 97.00 97 LYS A N 1
ATOM 781 C CA . LYS A 1 97 ? 4.622 8.384 0.701 1.00 97.00 97 LYS A CA 1
ATOM 782 C C . LYS A 1 97 ? 5.780 7.578 1.294 1.00 97.00 97 LYS A C 1
ATOM 784 O O . LYS A 1 97 ? 6.840 7.536 0.674 1.00 97.00 97 LYS A O 1
ATOM 789 N N . ASN A 1 98 ? 5.584 6.920 2.434 1.00 96.12 98 ASN A N 1
ATOM 790 C CA . ASN A 1 98 ? 6.623 6.100 3.059 1.00 96.12 98 ASN A CA 1
ATOM 791 C C . ASN A 1 98 ? 7.021 4.909 2.187 1.00 96.12 98 ASN A C 1
ATOM 793 O O . ASN A 1 98 ? 8.210 4.652 2.032 1.00 96.12 98 ASN A O 1
ATOM 797 N N . ILE A 1 99 ? 6.055 4.233 1.563 1.00 97.06 99 ILE A N 1
ATOM 798 C CA . ILE A 1 99 ? 6.328 3.126 0.637 1.00 97.06 99 ILE A CA 1
ATOM 799 C C . ILE A 1 99 ? 7.161 3.611 -0.554 1.00 97.06 99 ILE A C 1
ATOM 801 O O . ILE A 1 99 ? 8.178 3.011 -0.893 1.00 97.06 99 ILE A O 1
ATOM 805 N N . LYS A 1 100 ? 6.778 4.740 -1.159 1.00 96.25 100 LYS A N 1
ATOM 806 C CA . LYS A 1 100 ? 7.560 5.353 -2.240 1.00 96.25 100 LYS A CA 1
ATOM 807 C C . LYS A 1 100 ? 8.983 5.690 -1.798 1.00 96.25 100 LYS A C 1
ATOM 809 O O . LYS A 1 100 ? 9.924 5.403 -2.524 1.00 96.25 100 LYS A O 1
ATOM 814 N N . MET A 1 101 ? 9.153 6.247 -0.597 1.00 94.44 101 MET A N 1
ATOM 815 C CA . MET A 1 101 ? 10.479 6.552 -0.050 1.00 94.44 101 MET A CA 1
ATOM 816 C C . MET A 1 101 ? 11.318 5.291 0.193 1.00 94.44 101 MET A C 1
ATOM 818 O O . MET A 1 101 ? 12.494 5.288 -0.158 1.00 94.44 101 MET A O 1
ATOM 822 N N . LYS A 1 102 ? 10.715 4.225 0.735 1.00 91.31 102 LYS A N 1
ATOM 823 C CA . LYS A 1 102 ? 11.353 2.914 0.941 1.00 91.31 102 LYS A CA 1
ATOM 824 C C . LYS A 1 102 ? 11.915 2.324 -0.346 1.00 91.31 102 LYS A C 1
ATOM 826 O O . LYS A 1 102 ? 12.988 1.735 -0.334 1.00 91.31 1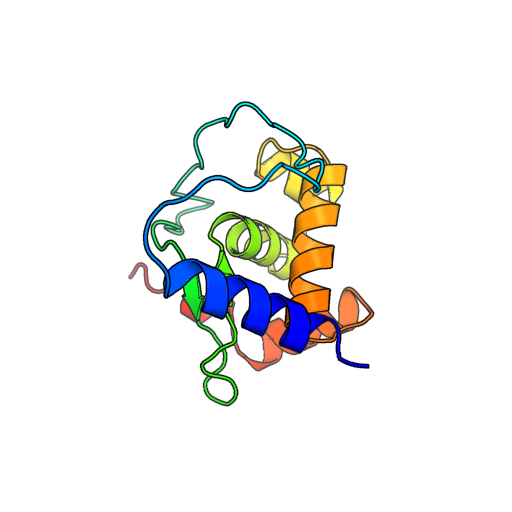02 LYS A O 1
ATOM 831 N N . LEU A 1 103 ? 11.175 2.493 -1.438 1.00 93.44 103 LEU A N 1
ATOM 832 C CA . LEU A 1 103 ? 11.467 1.898 -2.741 1.00 93.44 103 LEU A CA 1
ATOM 833 C C . LEU A 1 103 ? 12.148 2.869 -3.708 1.00 93.44 103 LEU A C 1
ATOM 835 O O . LEU A 1 103 ? 12.386 2.521 -4.860 1.00 93.44 103 LEU A O 1
ATOM 839 N N . ASN A 1 104 ? 12.456 4.085 -3.248 1.00 93.62 104 ASN A N 1
ATOM 840 C CA . ASN A 1 104 ? 13.026 5.156 -4.060 1.00 93.62 104 ASN A CA 1
ATOM 841 C C . ASN A 1 104 ? 12.212 5.456 -5.341 1.00 93.62 104 ASN A C 1
ATOM 843 O O . ASN A 1 104 ? 12.767 5.698 -6.411 1.00 93.62 104 ASN A O 1
ATOM 847 N N . LEU A 1 105 ? 10.883 5.441 -5.221 1.00 95.44 105 LEU A N 1
ATOM 848 C CA . LEU A 1 105 ? 9.939 5.748 -6.296 1.00 95.44 105 LEU A CA 1
ATOM 849 C C . LEU A 1 105 ? 9.380 7.162 -6.124 1.00 95.44 105 LEU A C 1
ATOM 851 O O . LEU A 1 105 ? 9.192 7.646 -5.006 1.00 95.44 105 LEU A O 1
ATOM 855 N N . MET A 1 106 ? 9.062 7.831 -7.228 1.00 94.12 106 MET A N 1
ATOM 856 C CA . MET A 1 106 ? 8.595 9.218 -7.215 1.00 94.12 106 MET A CA 1
ATOM 857 C C . MET A 1 106 ? 7.076 9.294 -7.343 1.00 94.12 106 MET A C 1
ATOM 859 O O . MET A 1 106 ? 6.403 10.043 -6.614 1.00 94.12 106 MET A O 1
ATOM 863 N N . THR A 1 107 ? 6.504 8.477 -8.226 1.00 96.94 107 THR A N 1
ATOM 864 C CA . THR A 1 107 ? 5.086 8.561 -8.592 1.00 96.94 107 THR A CA 1
ATOM 865 C C . THR A 1 107 ? 4.262 7.384 -8.066 1.00 96.94 107 THR A C 1
ATOM 867 O O . THR A 1 107 ? 4.769 6.312 -7.745 1.00 96.94 107 THR A O 1
ATOM 870 N N . LYS A 1 108 ? 2.942 7.588 -7.944 1.00 94.62 108 LYS A N 1
ATOM 871 C CA . LYS A 1 108 ? 2.008 6.501 -7.598 1.00 94.62 108 LYS A CA 1
ATOM 872 C C . LYS A 1 108 ? 1.967 5.441 -8.706 1.00 94.62 108 LYS A C 1
ATOM 874 O O . LYS A 1 108 ? 1.831 4.264 -8.406 1.00 94.62 108 LYS A O 1
ATOM 879 N N . SER A 1 109 ? 2.084 5.862 -9.965 1.00 96.88 109 SER A N 1
ATOM 880 C CA . SER A 1 109 ? 2.076 4.960 -11.117 1.00 96.88 109 SER A CA 1
ATOM 881 C C . SER A 1 109 ? 3.305 4.051 -11.129 1.00 96.88 109 SER A C 1
ATOM 883 O O . SER A 1 109 ? 3.144 2.851 -11.312 1.00 96.88 109 SER A O 1
ATOM 885 N N . GLU A 1 110 ? 4.499 4.587 -10.844 1.00 97.81 110 GLU A N 1
ATOM 886 C CA . GLU A 1 110 ? 5.710 3.778 -10.628 1.00 97.81 110 GLU A CA 1
ATOM 887 C C . GLU A 1 110 ? 5.522 2.767 -9.498 1.00 97.81 110 GLU A C 1
ATOM 889 O O . GLU A 1 110 ? 5.864 1.601 -9.660 1.00 97.81 110 GLU A O 1
ATOM 894 N N . LEU A 1 111 ? 4.937 3.197 -8.375 1.00 97.56 111 LEU A N 1
ATOM 895 C CA . LEU A 1 111 ? 4.660 2.310 -7.247 1.00 97.56 111 LEU A CA 1
ATOM 896 C C . LEU A 1 111 ? 3.722 1.161 -7.628 1.00 97.56 111 LEU A C 1
ATOM 898 O O . LEU A 1 111 ? 4.018 0.013 -7.313 1.00 97.56 111 LEU A O 1
ATOM 902 N N . ILE A 1 112 ? 2.616 1.446 -8.318 1.00 97.94 112 ILE A N 1
ATOM 903 C CA . ILE A 1 112 ? 1.693 0.399 -8.774 1.00 97.94 112 ILE A CA 1
ATOM 904 C C . ILE A 1 112 ? 2.385 -0.536 -9.770 1.00 97.94 112 ILE A C 1
ATOM 906 O O . ILE A 1 112 ? 2.323 -1.748 -9.589 1.00 97.94 112 ILE A O 1
ATOM 910 N N . ALA A 1 113 ? 3.093 0.001 -10.766 1.00 97.88 113 ALA A N 1
ATOM 911 C CA . ALA A 1 113 ? 3.804 -0.809 -11.755 1.00 97.88 113 ALA A CA 1
ATOM 912 C C . ALA A 1 113 ? 4.851 -1.728 -11.104 1.00 97.88 113 ALA A C 1
ATOM 914 O O . ALA A 1 113 ? 4.931 -2.911 -11.429 1.00 97.88 113 ALA A O 1
ATOM 915 N N . TYR A 1 114 ? 5.616 -1.204 -10.145 1.00 97.19 114 TYR A N 1
ATOM 916 C CA . TYR A 1 114 ? 6.601 -1.977 -9.398 1.00 97.19 114 TYR A CA 1
ATOM 917 C C . TYR A 1 114 ? 5.942 -3.095 -8.576 1.00 97.19 114 TYR A C 1
ATOM 919 O O . TYR A 1 114 ? 6.393 -4.234 -8.636 1.00 97.19 114 TYR A O 1
ATOM 927 N N . MET A 1 115 ? 4.846 -2.799 -7.872 1.00 97.19 115 MET A N 1
ATOM 928 C CA . MET A 1 115 ? 4.129 -3.777 -7.044 1.00 97.19 115 MET A CA 1
ATOM 929 C C . MET A 1 115 ? 3.445 -4.875 -7.869 1.00 97.19 115 MET A C 1
ATOM 931 O O . MET A 1 115 ? 3.370 -6.019 -7.427 1.00 97.19 115 MET A O 1
ATOM 935 N N . MET A 1 116 ? 2.984 -4.550 -9.081 1.00 96.12 116 MET A N 1
ATOM 936 C CA . MET A 1 116 ? 2.484 -5.543 -10.036 1.00 96.12 116 MET A CA 1
ATOM 937 C C . MET A 1 116 ? 3.608 -6.440 -10.564 1.00 96.12 116 MET A C 1
ATOM 939 O O . MET A 1 116 ? 3.420 -7.647 -10.662 1.00 96.12 116 MET A O 1
ATOM 943 N N . ARG A 1 117 ? 4.785 -5.874 -10.870 1.00 96.06 117 ARG A N 1
ATOM 944 C CA . ARG A 1 117 ? 5.951 -6.630 -11.361 1.00 96.06 117 ARG A CA 1
ATOM 945 C C . ARG A 1 117 ? 6.412 -7.697 -10.366 1.00 96.06 117 ARG A C 1
ATOM 947 O O . ARG A 1 117 ? 6.729 -8.801 -10.783 1.00 96.06 117 ARG A O 1
ATOM 954 N N . VAL A 1 118 ? 6.446 -7.359 -9.078 1.00 94.44 118 VAL A N 1
ATOM 955 C CA . VAL A 1 118 ? 6.843 -8.279 -7.992 1.00 94.44 118 VAL A CA 1
ATOM 956 C C . VAL A 1 118 ? 5.681 -9.144 -7.486 1.00 94.44 118 VAL A C 1
ATOM 958 O O . VAL A 1 118 ? 5.816 -9.842 -6.492 1.00 94.44 118 VAL A O 1
ATOM 961 N N . ASN A 1 119 ? 4.522 -9.073 -8.149 1.00 93.81 119 ASN A N 1
ATOM 962 C CA . ASN A 1 119 ? 3.309 -9.808 -7.806 1.00 93.81 119 ASN A CA 1
ATOM 963 C C . ASN A 1 119 ? 2.908 -9.703 -6.321 1.00 93.81 119 ASN A C 1
ATOM 965 O O . ASN A 1 119 ? 2.507 -10.686 -5.710 1.00 93.81 119 ASN A O 1
ATOM 969 N N . PHE A 1 120 ? 2.969 -8.500 -5.734 1.00 94.81 120 PHE A N 1
ATOM 970 C CA . PHE A 1 120 ? 2.745 -8.292 -4.293 1.00 94.81 120 PHE A CA 1
ATOM 971 C C . PHE A 1 120 ? 1.458 -8.944 -3.750 1.00 94.81 120 PHE A C 1
ATOM 973 O O . PHE A 1 120 ? 1.427 -9.370 -2.597 1.00 94.81 120 PHE A O 1
ATOM 980 N N . LEU A 1 121 ? 0.397 -9.025 -4.564 1.00 93.00 121 LEU A N 1
ATOM 981 C CA . LEU A 1 121 ? -0.863 -9.649 -4.156 1.00 93.00 121 LEU A CA 1
ATOM 982 C C . LEU A 1 121 ? -0.699 -11.126 -3.777 1.00 93.00 121 LEU A C 1
ATOM 984 O O . LEU A 1 121 ? -1.315 -11.537 -2.802 1.00 93.00 121 LEU A O 1
ATOM 988 N N . SER A 1 122 ? 0.170 -11.896 -4.443 1.00 90.62 122 SER A N 1
ATOM 989 C CA . SER A 1 122 ? 0.408 -13.285 -4.027 1.00 90.62 122 SER A CA 1
ATOM 990 C C . SER A 1 122 ? 1.088 -13.371 -2.665 1.00 90.62 122 SER A C 1
ATOM 992 O O . SER A 1 122 ? 0.812 -14.292 -1.920 1.00 90.62 122 SER A O 1
ATOM 994 N N . CYS A 1 123 ? 1.926 -12.397 -2.299 1.00 86.81 123 CYS A N 1
ATOM 995 C CA . CYS A 1 123 ? 2.614 -12.390 -1.003 1.00 86.81 123 CYS A CA 1
ATOM 996 C C . CYS A 1 123 ? 1.686 -12.097 0.189 1.00 86.81 123 CYS A C 1
ATOM 998 O O . CYS A 1 123 ? 2.051 -12.354 1.339 1.00 86.81 123 CYS A O 1
ATOM 1000 N N . VAL A 1 124 ? 0.530 -11.470 -0.055 1.00 88.62 124 VAL A N 1
ATOM 1001 C CA . VAL A 1 124 ? -0.481 -11.202 0.985 1.00 88.62 124 VAL A CA 1
ATOM 1002 C C . VAL A 1 124 ? -1.612 -12.226 0.967 1.00 88.62 124 VAL A C 1
ATOM 1004 O O . VAL A 1 124 ? -2.215 -12.461 2.007 1.00 88.62 124 VAL A O 1
ATOM 1007 N N . ASP A 1 125 ? -1.863 -12.854 -0.181 1.00 81.12 125 ASP A N 1
ATOM 1008 C CA . ASP A 1 125 ? -2.907 -13.861 -0.385 1.00 81.12 125 ASP A CA 1
ATOM 1009 C C . ASP A 1 125 ? -2.445 -15.296 -0.072 1.00 81.12 125 ASP A C 1
ATOM 1011 O O . ASP A 1 125 ? -3.090 -16.256 -0.475 1.00 81.12 125 ASP A O 1
ATOM 1015 N N . ASP A 1 126 ? -1.374 -15.479 0.714 1.00 61.62 126 ASP A N 1
ATOM 1016 C CA . ASP A 1 126 ? -0.942 -16.794 1.243 1.00 61.62 126 ASP A CA 1
ATOM 1017 C C . ASP A 1 126 ? -1.990 -17.443 2.194 1.00 61.62 126 ASP A C 1
ATOM 1019 O O . ASP A 1 126 ? -1.676 -18.329 2.987 1.00 61.62 126 ASP A O 1
ATOM 1023 N N . SER A 1 127 ? -3.238 -16.971 2.170 1.00 47.12 127 SER A N 1
ATOM 1024 C CA . SER A 1 127 ? -4.366 -17.433 2.972 1.00 47.12 127 SER A CA 1
ATOM 1025 C C . SER A 1 127 ? -5.232 -18.438 2.201 1.00 47.12 127 SER A C 1
ATOM 1027 O O . SER A 1 127 ? -6.453 -18.306 2.224 1.00 47.12 127 SER A O 1
ATOM 1029 N N . LEU A 1 128 ? -4.629 -19.438 1.545 1.00 37.28 128 LEU A N 1
ATOM 1030 C CA . LEU A 1 128 ? -5.303 -20.678 1.121 1.00 37.28 128 LEU A CA 1
ATOM 1031 C C . LEU A 1 128 ? -4.375 -21.894 1.221 1.00 37.28 128 LEU A C 1
ATOM 1033 O O . LEU A 1 128 ? -3.311 -21.891 0.565 1.00 37.28 128 LEU A O 1
#

Sequence (128 aa):
MKHWLDVLDRVRAKDAGTNEDTPELANKPSVAGKPIEAVLDGVLFDKKRYYFDEDNPEAYLTCREAQCMYYLLHGCTLIKTAEKLQLSHRTVEFYVKNIKMKLNLMTKSELIAYMMRVNFLSCVDDSL

pLDDT: mean 79.99, std 21.56, range [35.31, 97.94]